Protein AF-A0A368PIU5-F1 (afdb_monomer_lite)

Radius of gyration: 14.62 Å; chains: 1; bounding box: 36×33×40 Å

Structure (mmCIF, N/CA/C/O backbone):
data_AF-A0A368PIU5-F1
#
_entry.id   AF-A0A368PIU5-F1
#
loop_
_atom_site.group_PDB
_atom_site.id
_atom_site.type_symbol
_atom_site.label_atom_id
_atom_site.label_alt_id
_atom_site.label_comp_id
_atom_site.label_asym_id
_atom_site.label_entity_id
_atom_site.label_seq_id
_atom_site.pdbx_PDB_ins_code
_atom_site.Cartn_x
_atom_site.Cartn_y
_atom_site.Cartn_z
_atom_site.occupancy
_atom_site.B_iso_or_equiv
_atom_site.auth_seq_id
_atom_site.auth_comp_id
_atom_site.auth_asym_id
_atom_site.auth_atom_id
_atom_site.pdbx_PDB_model_num
ATOM 1 N N . MET A 1 1 ? -10.895 22.731 -1.634 1.00 29.31 1 MET A N 1
ATOM 2 C CA . MET A 1 1 ? -10.687 21.270 -1.566 1.00 29.31 1 MET A CA 1
ATOM 3 C C . MET A 1 1 ? -10.523 20.777 -2.990 1.00 29.31 1 MET A C 1
ATOM 5 O O . MET A 1 1 ? -11.248 21.302 -3.830 1.00 29.31 1 MET A O 1
ATOM 9 N N . PRO A 1 2 ? -9.575 19.876 -3.291 1.00 29.47 2 PRO A N 1
ATOM 10 C CA . PRO A 1 2 ? -9.515 19.250 -4.606 1.00 29.47 2 PRO A CA 1
ATOM 11 C C . PRO A 1 2 ? -10.803 18.462 -4.844 1.00 29.47 2 PRO A C 1
ATOM 13 O O . PRO A 1 2 ? -11.304 17.802 -3.933 1.00 29.47 2 PRO A O 1
ATOM 16 N N . ASP A 1 3 ? -11.348 18.589 -6.045 1.00 28.78 3 ASP A N 1
ATOM 17 C CA . ASP A 1 3 ? -12.530 17.861 -6.484 1.00 28.78 3 ASP A CA 1
ATOM 18 C C . ASP A 1 3 ? -12.104 16.479 -7.002 1.00 28.78 3 ASP A C 1
ATOM 20 O O . ASP A 1 3 ? -11.434 16.366 -8.028 1.00 28.78 3 ASP A O 1
ATOM 24 N N . PHE A 1 4 ? -12.454 15.432 -6.254 1.00 35.00 4 PHE A N 1
ATOM 25 C CA . PHE A 1 4 ? -12.135 14.038 -6.577 1.00 35.00 4 PHE A CA 1
ATOM 26 C C . PHE A 1 4 ? -13.261 13.333 -7.353 1.00 35.00 4 PHE A C 1
ATOM 28 O O . PHE A 1 4 ? -13.164 12.135 -7.610 1.00 35.00 4 PHE A O 1
ATOM 35 N N . SER A 1 5 ? -14.312 14.056 -7.766 1.00 31.98 5 SER A N 1
ATOM 36 C CA . SER A 1 5 ? -15.465 13.510 -8.507 1.00 31.98 5 SER A CA 1
ATOM 37 C C . SER A 1 5 ? -15.110 12.863 -9.851 1.00 31.98 5 SER A C 1
ATOM 39 O O . SER A 1 5 ? -15.884 12.062 -10.377 1.00 31.98 5 SER A O 1
ATOM 41 N N . TYR A 1 6 ? -13.928 13.162 -10.396 1.00 33.03 6 TYR A N 1
ATOM 42 C CA . TYR A 1 6 ? -13.426 12.537 -11.618 1.00 33.03 6 TYR A CA 1
ATOM 43 C C . TYR A 1 6 ? -12.818 11.144 -11.386 1.00 33.03 6 TYR A C 1
ATOM 45 O O . TYR A 1 6 ? -12.751 10.345 -12.321 1.00 33.03 6 TYR A O 1
ATOM 53 N N . PHE A 1 7 ? -12.419 10.813 -10.153 1.00 38.66 7 PHE A N 1
ATOM 54 C CA . PHE A 1 7 ? -11.769 9.542 -9.818 1.00 38.66 7 PHE A CA 1
ATOM 55 C C . PHE A 1 7 ? -12.790 8.473 -9.453 1.00 38.66 7 PHE A C 1
ATOM 57 O O . PHE A 1 7 ? -12.783 7.866 -8.385 1.00 38.66 7 PHE A O 1
ATOM 64 N N . ARG A 1 8 ? -13.684 8.211 -10.400 1.00 37.78 8 ARG A N 1
ATOM 65 C CA . ARG A 1 8 ? -14.487 6.999 -10.390 1.00 37.78 8 ARG A CA 1
ATOM 66 C C . ARG A 1 8 ? -13.565 5.881 -10.864 1.00 37.78 8 ARG A C 1
ATOM 68 O O . ARG A 1 8 ? -13.251 5.818 -12.053 1.00 37.78 8 ARG A O 1
ATOM 75 N N . ILE A 1 9 ? -13.081 5.030 -9.954 1.00 42.78 9 ILE A N 1
ATOM 76 C CA . ILE A 1 9 ? -12.342 3.814 -10.323 1.00 42.78 9 ILE A CA 1
ATOM 77 C C . ILE A 1 9 ? -13.342 2.886 -11.027 1.00 42.78 9 ILE A C 1
ATOM 79 O O . ILE A 1 9 ? -13.877 1.955 -10.436 1.00 42.78 9 ILE A O 1
ATOM 83 N N . LYS A 1 10 ? -13.634 3.155 -12.305 1.00 34.97 10 LYS A N 1
ATOM 84 C CA . LYS A 1 10 ? -14.581 2.380 -13.120 1.00 34.97 10 LYS A CA 1
ATOM 85 C C . LYS A 1 10 ? -14.205 0.896 -13.193 1.00 34.97 10 LYS A C 1
ATOM 87 O O . LYS A 1 10 ? -15.067 0.069 -13.442 1.00 34.97 10 LYS A O 1
ATOM 92 N N . ALA A 1 11 ? -12.939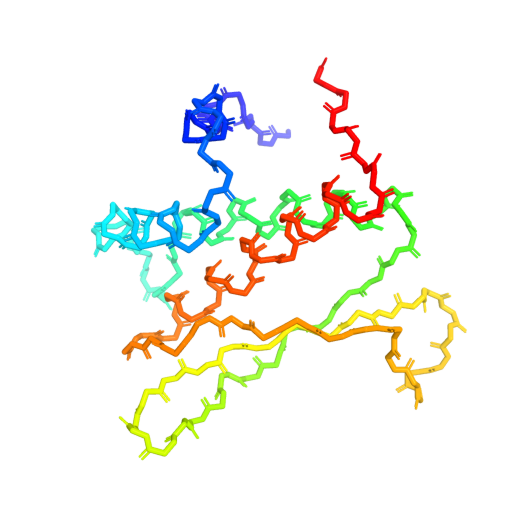 0.556 -12.938 1.00 38.69 11 ALA A N 1
ATOM 93 C CA . ALA A 1 11 ? -12.469 -0.826 -12.864 1.00 38.69 11 ALA A CA 1
ATOM 94 C C . ALA A 1 11 ? -12.963 -1.585 -11.613 1.00 38.69 11 ALA A C 1
ATOM 96 O O . ALA A 1 11 ? -13.085 -2.802 -11.660 1.00 38.69 11 ALA A O 1
ATOM 97 N N . LEU A 1 12 ? -13.288 -0.891 -10.514 1.00 39.03 12 LEU A N 1
ATOM 98 C CA . LEU A 1 12 ? -13.892 -1.510 -9.324 1.00 39.03 12 LEU A CA 1
ATOM 99 C C . LEU A 1 12 ? -15.425 -1.598 -9.424 1.00 39.03 12 LEU A C 1
ATOM 101 O O . LEU A 1 12 ? -16.033 -2.391 -8.712 1.00 39.03 12 LEU A O 1
ATOM 105 N N . GLU A 1 13 ? -16.056 -0.829 -10.322 1.00 40.72 13 GLU A N 1
ATOM 106 C CA . GLU A 1 13 ? -17.505 -0.911 -10.577 1.00 40.72 13 GLU A CA 1
ATOM 107 C C . GLU A 1 13 ? -17.899 -2.185 -11.348 1.00 40.72 13 GLU A C 1
ATOM 109 O O . GLU A 1 13 ? -19.031 -2.648 -11.227 1.00 40.72 13 GLU A O 1
ATOM 114 N N . GLU A 1 14 ? -16.973 -2.793 -12.097 1.00 43.31 14 GLU A N 1
ATOM 115 C CA . GLU A 1 14 ? -17.214 -4.005 -12.895 1.00 43.31 14 GLU A CA 1
ATOM 116 C C . GLU A 1 14 ? -16.875 -5.309 -12.158 1.00 43.31 14 GLU A C 1
ATOM 118 O O . GLU A 1 14 ? -16.492 -6.281 -12.793 1.00 43.31 14 GLU A O 1
ATOM 123 N N . GLY A 1 15 ? -16.995 -5.382 -10.829 1.00 43.59 15 GLY A N 1
ATOM 124 C CA . GLY A 1 15 ? -16.910 -6.667 -10.114 1.00 43.59 15 GLY A CA 1
ATOM 125 C C . GLY A 1 15 ? -15.664 -7.513 -10.431 1.00 43.59 15 GLY A C 1
ATOM 126 O O . GLY A 1 15 ? -15.701 -8.737 -10.277 1.00 43.59 15 GLY A O 1
ATOM 127 N N . GLU A 1 16 ? -14.565 -6.899 -10.894 1.00 43.66 16 GLU A N 1
ATOM 128 C CA . GLU A 1 16 ? -13.305 -7.595 -11.126 1.00 43.66 16 GLU A CA 1
ATOM 129 C C . GLU A 1 16 ? -12.691 -7.894 -9.758 1.00 43.66 16 GLU A C 1
ATOM 131 O O . GLU A 1 16 ? -11.858 -7.165 -9.231 1.00 43.66 16 GLU A O 1
ATOM 136 N N . SER A 1 17 ? -13.102 -9.028 -9.193 1.00 47.75 17 SER A N 1
ATOM 137 C CA . SER A 1 17 ? -12.565 -9.637 -7.969 1.00 47.75 17 SER A CA 1
ATOM 138 C C . SER A 1 17 ? -11.067 -9.975 -8.062 1.00 47.75 17 SER A C 1
ATOM 140 O O . SER A 1 17 ? -10.495 -10.503 -7.111 1.00 47.75 17 SER A O 1
ATOM 142 N N . ASN A 1 18 ? -10.414 -9.729 -9.203 1.00 54.72 18 ASN A N 1
ATOM 143 C CA . ASN A 1 18 ? -9.009 -10.045 -9.405 1.00 54.72 18 ASN A CA 1
ATOM 144 C C . ASN A 1 18 ? -8.162 -8.772 -9.340 1.00 54.72 18 ASN A C 1
ATOM 146 O O . ASN A 1 18 ? -7.805 -8.184 -10.361 1.00 54.72 18 ASN A O 1
ATOM 150 N N . VAL A 1 19 ? -7.814 -8.393 -8.110 1.00 50.31 19 VAL A N 1
ATOM 151 C CA . VAL A 1 19 ? -6.923 -7.277 -7.758 1.00 50.31 19 VAL A CA 1
ATOM 152 C C . VAL A 1 19 ? -5.652 -7.253 -8.622 1.00 50.31 19 VAL A C 1
ATOM 154 O O . VAL A 1 19 ? -5.198 -6.184 -9.022 1.00 50.31 19 VAL A O 1
ATOM 157 N N . THR A 1 20 ? -5.104 -8.419 -8.982 1.00 47.72 20 THR A N 1
ATOM 158 C CA . THR A 1 20 ? -3.918 -8.533 -9.846 1.00 47.72 20 THR A CA 1
ATOM 159 C C . THR A 1 20 ? -4.187 -8.063 -11.275 1.00 47.72 20 THR A C 1
ATOM 161 O O . THR A 1 20 ? -3.371 -7.341 -11.838 1.00 47.72 20 THR A O 1
ATOM 164 N N . ARG A 1 21 ? -5.347 -8.396 -11.850 1.00 56.31 21 ARG A N 1
ATOM 165 C CA . ARG A 1 21 ? -5.721 -7.973 -13.209 1.00 56.31 21 ARG A CA 1
ATOM 166 C C . ARG A 1 21 ? -6.030 -6.477 -13.272 1.00 56.31 21 ARG A C 1
ATOM 168 O O . ARG A 1 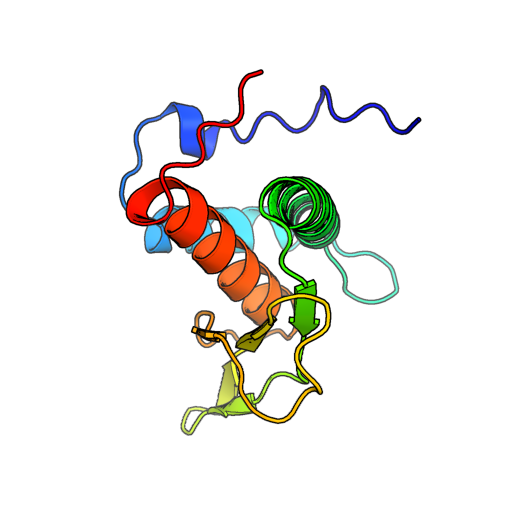21 ? -5.618 -5.798 -14.212 1.00 56.31 21 ARG A O 1
ATOM 175 N N . THR A 1 22 ? -6.702 -5.958 -12.247 1.00 57.78 22 THR A N 1
ATOM 176 C CA . THR A 1 22 ? -6.961 -4.522 -12.093 1.00 57.78 22 THR A CA 1
ATOM 177 C C . THR A 1 22 ? -5.650 -3.745 -11.969 1.00 57.78 22 THR A C 1
ATOM 179 O O . THR A 1 22 ? -5.481 -2.720 -12.626 1.00 57.78 22 THR A O 1
ATOM 182 N N . ASN A 1 23 ? -4.691 -4.272 -11.205 1.00 54.12 23 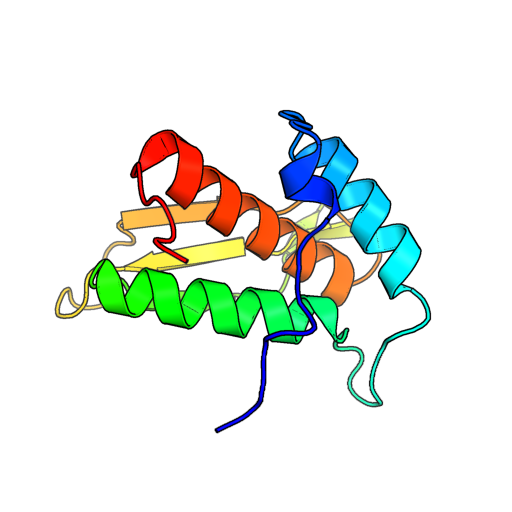ASN A N 1
ATOM 183 C CA . ASN A 1 23 ? -3.351 -3.708 -11.066 1.00 54.12 23 ASN A CA 1
ATOM 184 C C . ASN A 1 23 ? -2.577 -3.687 -12.394 1.00 54.12 23 ASN A C 1
ATOM 186 O O . ASN A 1 23 ? -2.093 -2.637 -12.800 1.00 54.12 23 ASN A O 1
ATOM 190 N N . GLU A 1 24 ? -2.517 -4.806 -13.122 1.00 59.56 24 GLU A N 1
ATOM 191 C CA . GLU A 1 24 ? -1.846 -4.868 -14.431 1.00 59.56 24 GLU A CA 1
ATOM 192 C C . GLU A 1 24 ? -2.432 -3.864 -15.435 1.00 59.56 24 GLU A C 1
ATOM 194 O O . GLU A 1 24 ? -1.693 -3.212 -16.176 1.00 59.56 24 GLU A O 1
ATOM 199 N N . ARG A 1 25 ? -3.760 -3.703 -15.441 1.00 63.88 25 ARG A N 1
ATOM 200 C CA . ARG A 1 25 ? -4.458 -2.763 -16.326 1.00 63.88 25 ARG A CA 1
ATOM 201 C C . ARG A 1 25 ? -4.198 -1.306 -15.946 1.00 63.88 25 ARG A C 1
ATOM 203 O O . ARG A 1 25 ? -3.989 -0.485 -16.836 1.00 63.88 25 ARG A O 1
ATOM 210 N N . LEU A 1 26 ? -4.205 -0.981 -14.653 1.00 58.75 26 LEU A N 1
ATOM 211 C CA . LEU A 1 26 ? -3.882 0.362 -14.165 1.00 58.75 26 LEU A CA 1
ATOM 212 C C . LEU A 1 26 ? -2.426 0.723 -14.475 1.00 58.75 26 LEU A C 1
ATOM 214 O O . LEU A 1 26 ? -2.193 1.779 -15.057 1.00 58.75 26 LEU A O 1
ATOM 218 N N . CYS A 1 27 ? -1.481 -0.191 -14.230 1.00 58.94 27 CYS A N 1
ATOM 219 C CA . CYS A 1 27 ? -0.079 -0.010 -14.612 1.00 58.94 27 CYS A CA 1
ATOM 220 C C . CYS A 1 27 ? 0.067 0.333 -16.103 1.00 58.94 27 CYS A C 1
ATOM 222 O O . CYS A 1 27 ? 0.795 1.256 -16.449 1.00 58.94 27 CYS A O 1
ATOM 224 N N . GLN A 1 28 ? -0.645 -0.361 -16.998 1.00 63.59 28 GLN A N 1
ATOM 225 C CA . GLN A 1 28 ? -0.597 -0.068 -18.439 1.00 63.59 28 GLN A CA 1
ATOM 226 C C . GLN A 1 28 ? -1.180 1.305 -18.794 1.00 63.59 28 GLN A C 1
ATOM 228 O O . GLN A 1 28 ? -0.637 1.994 -19.655 1.00 63.59 28 GLN A O 1
ATOM 233 N N . LEU A 1 29 ? -2.279 1.708 -18.151 1.00 61.06 29 LEU A N 1
ATOM 234 C CA . LEU A 1 29 ? -2.941 2.985 -18.428 1.00 61.06 29 LEU A CA 1
ATOM 235 C C . LEU A 1 29 ? -2.125 4.184 -17.924 1.00 61.06 29 LEU A C 1
ATOM 237 O O . LEU A 1 29 ? -2.090 5.214 -18.591 1.00 61.06 29 LEU A O 1
ATOM 241 N N . ASN A 1 30 ? -1.420 4.034 -16.801 1.00 58.28 30 ASN A N 1
ATOM 242 C CA . ASN A 1 30 ? -0.694 5.129 -16.153 1.00 58.28 30 ASN A CA 1
ATOM 243 C C . ASN A 1 30 ? 0.715 5.372 -16.718 1.00 58.28 30 ASN A C 1
ATOM 245 O O . ASN A 1 30 ? 1.364 6.353 -16.354 1.00 58.28 30 ASN A O 1
ATOM 249 N N . GLN A 1 31 ? 1.206 4.525 -17.634 1.00 59.50 31 GLN A N 1
ATOM 250 C CA . GLN A 1 31 ? 2.560 4.635 -18.203 1.00 59.50 31 GLN A CA 1
ATOM 251 C C . GLN A 1 31 ? 2.849 5.965 -18.918 1.00 59.50 31 GLN A C 1
ATOM 253 O O . GLN A 1 31 ? 4.021 6.299 -19.116 1.00 59.50 31 GLN A O 1
ATOM 258 N N . HIS A 1 32 ? 1.813 6.715 -19.301 1.00 61.34 32 HIS A N 1
ATOM 259 C CA . HIS A 1 32 ? 1.923 8.014 -19.970 1.00 61.34 32 HIS A CA 1
ATOM 260 C C . HIS A 1 32 ? 1.609 9.217 -19.065 1.00 61.34 32 HIS A C 1
ATOM 262 O O . HIS A 1 32 ? 1.834 10.350 -19.481 1.00 61.34 32 HIS A O 1
ATOM 268 N N . ASP A 1 33 ? 1.178 8.968 -17.827 1.00 65.81 33 ASP A N 1
ATOM 269 C CA . ASP A 1 33 ? 0.616 9.953 -16.895 1.00 65.81 33 ASP A CA 1
ATOM 270 C C . ASP A 1 33 ? 1.545 10.206 -15.689 1.00 65.81 33 ASP A C 1
ATOM 272 O O . ASP A 1 33 ? 1.095 10.455 -14.568 1.00 65.81 33 ASP A O 1
ATOM 276 N N . MET A 1 34 ? 2.860 10.110 -15.919 1.00 67.75 34 MET A N 1
ATOM 277 C CA . MET A 1 34 ? 3.894 10.395 -14.920 1.00 67.75 34 MET A CA 1
ATOM 278 C C . MET A 1 34 ? 4.251 11.882 -14.897 1.00 67.75 34 MET A C 1
ATOM 280 O O . MET A 1 34 ? 4.458 12.505 -15.941 1.00 67.75 34 MET A O 1
ATOM 284 N N . ASP A 1 35 ? 4.387 12.435 -13.698 1.00 69.50 35 ASP A N 1
ATOM 285 C CA . ASP A 1 35 ? 4.927 13.769 -13.491 1.00 69.50 35 ASP A CA 1
ATOM 286 C C . ASP A 1 35 ? 6.463 13.805 -13.645 1.00 69.50 35 ASP A C 1
ATOM 288 O O . ASP A 1 35 ? 7.131 12.803 -13.916 1.00 69.50 35 ASP A O 1
ATOM 292 N N . VAL A 1 36 ? 7.050 14.993 -13.468 1.00 67.25 36 VAL A N 1
ATOM 293 C CA . VAL A 1 36 ? 8.504 15.216 -13.594 1.00 67.25 36 VAL A CA 1
ATOM 294 C C . VAL A 1 36 ? 9.313 14.429 -12.547 1.00 67.25 36 VAL A C 1
ATOM 296 O O . VAL A 1 36 ? 10.509 14.208 -12.733 1.00 67.25 36 VAL A O 1
ATOM 299 N N . PHE A 1 37 ? 8.673 13.987 -11.465 1.00 67.19 37 PHE A N 1
ATOM 300 C CA . PHE A 1 37 ? 9.276 13.210 -10.384 1.00 67.19 37 PHE A CA 1
ATOM 301 C C . PHE A 1 37 ? 9.040 11.700 -10.535 1.00 67.19 37 PHE A C 1
ATOM 303 O O . PHE A 1 37 ? 9.548 10.923 -9.726 1.00 67.19 37 PHE A O 1
ATOM 310 N N . GLY A 1 38 ? 8.339 11.277 -11.592 1.00 69.56 38 GLY A N 1
ATOM 311 C CA . GLY A 1 38 ? 8.036 9.880 -11.876 1.00 69.56 38 GLY A CA 1
ATOM 312 C C . GLY A 1 38 ? 6.851 9.321 -11.087 1.00 69.56 38 GLY A C 1
ATOM 313 O O . GLY A 1 38 ? 6.664 8.107 -11.119 1.00 69.56 38 GLY A O 1
ATOM 314 N N . GLN A 1 39 ? 6.069 10.169 -10.407 1.00 71.44 39 GLN A N 1
ATOM 315 C CA . GLN A 1 39 ? 4.814 9.773 -9.761 1.00 71.44 39 GLN A CA 1
ATOM 316 C C . GLN A 1 39 ? 3.684 9.800 -10.780 1.00 71.44 39 GLN A C 1
ATOM 318 O O . GLN A 1 39 ? 3.600 10.723 -11.592 1.00 71.44 39 GLN A O 1
ATOM 323 N N . THR A 1 40 ? 2.787 8.820 -10.737 1.00 75.62 40 THR A N 1
ATOM 324 C CA . THR A 1 40 ? 1.599 8.847 -11.600 1.00 75.62 40 THR A CA 1
ATOM 325 C C . THR A 1 40 ? 0.431 9.553 -10.917 1.00 75.62 40 THR A C 1
ATOM 327 O O . THR A 1 40 ? 0.303 9.571 -9.689 1.00 75.62 40 THR A O 1
ATOM 330 N N . PHE A 1 41 ? -0.494 10.106 -11.707 1.00 74.56 41 PHE A N 1
ATOM 331 C CA . PHE A 1 41 ? -1.750 10.638 -11.161 1.00 74.56 41 PHE A CA 1
ATOM 332 C C . PHE A 1 41 ? -2.572 9.588 -10.402 1.00 74.56 41 PHE A C 1
ATOM 334 O O . PHE A 1 41 ? -3.286 9.925 -9.451 1.00 74.56 41 PHE A O 1
ATOM 341 N N . ALA A 1 42 ? -2.455 8.316 -10.778 1.00 73.44 42 ALA A N 1
ATOM 342 C CA . ALA A 1 42 ? -3.105 7.227 -10.067 1.00 73.44 42 ALA A CA 1
ATOM 343 C C . ALA A 1 42 ? -2.453 6.950 -8.711 1.00 73.44 42 ALA A C 1
ATOM 345 O O . ALA A 1 42 ? -3.176 6.825 -7.727 1.00 73.44 42 ALA A O 1
ATOM 346 N N . GLU A 1 43 ? -1.119 6.926 -8.634 1.00 76.38 43 GLU A N 1
ATOM 347 C CA . GLU A 1 43 ? -0.372 6.797 -7.378 1.00 76.38 43 GLU A CA 1
ATOM 348 C C . GLU A 1 43 ? -0.817 7.870 -6.374 1.00 76.38 43 GLU A C 1
ATOM 350 O O . GLU A 1 43 ? -1.255 7.549 -5.266 1.00 76.38 43 GLU A O 1
ATOM 355 N N . MET A 1 44 ? -0.823 9.140 -6.797 1.00 80.19 44 MET A N 1
ATOM 356 C CA . MET A 1 44 ? -1.290 10.261 -5.972 1.00 80.19 44 MET A CA 1
ATOM 357 C C . MET A 1 44 ? -2.736 10.073 -5.493 1.00 80.19 44 MET A C 1
ATOM 359 O O . MET A 1 44 ? -3.066 10.356 -4.338 1.00 80.19 44 MET A O 1
ATOM 363 N N . SER A 1 45 ? -3.606 9.571 -6.369 1.00 76.00 45 SER A N 1
ATOM 364 C CA . SER A 1 45 ? -5.013 9.330 -6.046 1.00 76.00 45 SER A CA 1
ATOM 365 C C . SER A 1 45 ? -5.178 8.191 -5.043 1.00 76.00 45 SER A C 1
ATOM 367 O O . SER A 1 45 ? -5.927 8.328 -4.076 1.00 76.00 45 SER A O 1
ATOM 369 N N . PHE A 1 46 ? -4.448 7.087 -5.212 1.00 82.69 46 PHE A N 1
ATOM 370 C CA . PHE A 1 46 ? -4.481 5.974 -4.269 1.00 82.69 46 PHE A CA 1
ATOM 371 C C . PHE A 1 46 ? -3.917 6.368 -2.908 1.00 82.69 46 PHE A C 1
ATOM 373 O O . PHE A 1 46 ? -4.512 6.004 -1.895 1.00 82.69 46 PHE A O 1
ATOM 380 N N . HIS A 1 47 ? -2.853 7.173 -2.860 1.00 85.81 47 HIS A N 1
ATOM 381 C CA . HIS A 1 47 ? -2.368 7.752 -1.608 1.00 85.81 47 HIS A CA 1
ATOM 382 C C . HIS A 1 47 ? -3.442 8.593 -0.912 1.00 85.81 47 HIS A C 1
ATOM 384 O O . HIS A 1 47 ? -3.635 8.447 0.296 1.00 85.81 47 HIS A O 1
ATOM 390 N N . ALA A 1 48 ? -4.164 9.444 -1.649 1.00 81.94 48 ALA A N 1
ATOM 391 C CA . ALA A 1 48 ? -5.221 10.282 -1.084 1.00 81.94 48 ALA A CA 1
ATOM 392 C C . ALA A 1 48 ? -6.389 9.450 -0.526 1.00 81.94 48 ALA A C 1
ATOM 394 O O . ALA A 1 48 ? -6.834 9.687 0.600 1.00 81.94 48 ALA A O 1
ATOM 395 N N . ILE A 1 49 ? -6.850 8.445 -1.279 1.00 81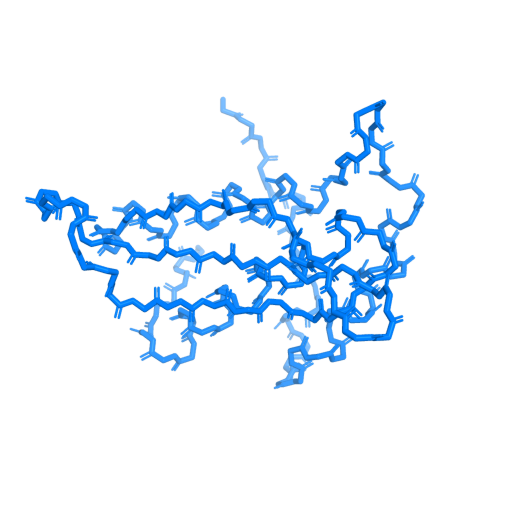.19 49 ILE A N 1
ATOM 396 C CA . ILE A 1 49 ? -7.917 7.531 -0.845 1.00 81.19 49 ILE A CA 1
ATOM 397 C C . ILE A 1 49 ? -7.459 6.739 0.382 1.00 81.19 49 ILE A C 1
ATOM 399 O O . ILE A 1 49 ? -8.166 6.696 1.389 1.00 81.19 49 ILE A O 1
ATOM 403 N N . LEU A 1 50 ? -6.258 6.156 0.337 1.00 86.69 50 LEU A N 1
ATOM 404 C CA . LEU A 1 50 ? -5.709 5.379 1.443 1.00 86.69 50 LEU A CA 1
ATOM 405 C C . LEU A 1 50 ? -5.554 6.242 2.700 1.00 86.69 50 LEU A C 1
ATOM 407 O O . LEU A 1 50 ? -5.962 5.822 3.778 1.00 86.69 50 LEU A O 1
ATOM 411 N N . ALA A 1 51 ? -5.038 7.467 2.579 1.00 85.56 51 ALA A N 1
ATOM 412 C CA . ALA A 1 51 ? -4.917 8.392 3.703 1.00 85.56 51 ALA A CA 1
ATOM 413 C C . ALA A 1 51 ? -6.279 8.710 4.339 1.00 85.56 51 ALA A C 1
ATOM 415 O O . ALA A 1 51 ? -6.396 8.725 5.565 1.00 85.56 51 ALA A O 1
ATOM 416 N N . HIS A 1 52 ? -7.316 8.918 3.523 1.00 81.75 52 HIS A N 1
ATOM 417 C CA . HIS A 1 52 ? -8.672 9.140 4.018 1.00 81.75 52 HIS A CA 1
ATOM 418 C C . HIS A 1 52 ? -9.204 7.923 4.788 1.00 81.75 52 HIS A C 1
ATOM 420 O O . HIS A 1 52 ? -9.644 8.058 5.930 1.00 81.75 52 HIS A O 1
ATOM 426 N N . VAL A 1 53 ? -9.104 6.730 4.198 1.00 82.31 53 VAL A N 1
ATOM 427 C CA . VAL A 1 53 ? -9.576 5.476 4.802 1.00 82.31 53 VAL A CA 1
ATOM 428 C C . VAL A 1 53 ? -8.843 5.177 6.111 1.00 82.31 53 VAL A C 1
ATOM 430 O O . VAL A 1 53 ? -9.470 4.871 7.124 1.00 82.31 53 VAL A O 1
ATOM 433 N N . LEU A 1 54 ? -7.517 5.317 6.132 1.00 85.69 54 LEU A N 1
ATOM 434 C CA . LEU A 1 54 ? -6.720 5.071 7.333 1.00 85.69 54 LEU A CA 1
ATOM 435 C C . LEU A 1 54 ? -7.015 6.077 8.446 1.00 85.69 54 LEU A C 1
ATOM 437 O O . LEU A 1 54 ? -7.010 5.694 9.614 1.00 85.69 54 LEU A O 1
ATOM 441 N N . ASN A 1 55 ? -7.335 7.329 8.108 1.00 84.38 55 ASN A N 1
ATOM 442 C CA . ASN A 1 55 ? -7.775 8.310 9.094 1.00 84.38 55 ASN A CA 1
ATOM 443 C C . ASN A 1 55 ? -9.087 7.882 9.774 1.00 84.38 55 ASN A C 1
ATOM 445 O O . ASN A 1 55 ? -9.208 8.000 10.991 1.00 84.38 55 ASN A O 1
ATOM 449 N N . VAL A 1 56 ? -10.043 7.329 9.018 1.00 82.56 56 VAL A N 1
ATOM 450 C CA . VAL A 1 56 ? -11.302 6.806 9.582 1.00 82.56 56 VAL A CA 1
ATOM 451 C C . VAL A 1 56 ? -11.060 5.555 10.427 1.00 82.56 56 VAL A C 1
ATOM 453 O O . VAL A 1 56 ? -11.593 5.432 11.528 1.00 82.56 56 VAL A O 1
ATOM 456 N N . LEU A 1 57 ? -10.217 4.641 9.945 1.00 83.56 57 LEU A N 1
ATOM 457 C CA . LEU A 1 57 ? -9.881 3.403 10.651 1.00 83.56 57 LEU A CA 1
ATOM 458 C C . LEU A 1 57 ? -8.904 3.605 11.818 1.00 83.56 57 LEU A C 1
ATOM 460 O O . LEU A 1 57 ? -8.606 2.649 12.537 1.00 83.56 57 LEU A O 1
ATOM 464 N N . ASN A 1 58 ? -8.415 4.832 12.017 1.00 87.06 58 ASN A N 1
ATOM 465 C CA . ASN A 1 58 ? -7.406 5.178 13.006 1.00 87.06 58 ASN A CA 1
ATOM 466 C C . ASN A 1 58 ? -6.155 4.289 12.870 1.00 87.06 58 ASN A C 1
ATOM 468 O O . ASN A 1 58 ? -5.714 3.654 13.828 1.00 87.06 58 ASN A O 1
ATOM 472 N N . TYR A 1 59 ? -5.605 4.238 11.658 1.00 87.38 59 TYR A N 1
ATOM 473 C CA . TYR A 1 59 ? -4.312 3.646 11.324 1.00 87.38 59 TYR A CA 1
ATOM 474 C C . TYR A 1 59 ? -3.394 4.715 10.722 1.00 87.38 59 TYR A C 1
ATOM 476 O O . TYR A 1 59 ? -3.840 5.726 10.185 1.00 87.38 59 TYR A O 1
ATOM 484 N N . SER A 1 60 ? -2.091 4.474 10.778 1.00 88.56 60 SER A N 1
ATOM 485 C CA . SER A 1 60 ? -1.105 5.175 9.959 1.00 88.56 60 SER A CA 1
ATOM 486 C C . SER A 1 60 ? -0.282 4.161 9.180 1.00 88.56 60 SER A C 1
ATOM 488 O O . SER A 1 60 ? -0.271 2.975 9.511 1.00 88.56 60 SER A O 1
ATOM 490 N N . TYR A 1 61 ? 0.404 4.613 8.136 1.00 89.69 61 TYR A N 1
ATOM 491 C CA . TYR A 1 61 ? 1.338 3.771 7.405 1.00 89.69 61 TYR A CA 1
ATOM 492 C C . TYR A 1 61 ? 2.615 4.532 7.078 1.00 89.69 61 TYR A C 1
ATOM 494 O O . TYR A 1 61 ? 2.653 5.763 7.115 1.00 89.69 61 TYR A O 1
ATOM 502 N N . THR A 1 62 ? 3.659 3.774 6.776 1.00 88.38 62 THR A N 1
ATOM 503 C CA . THR A 1 62 ? 4.873 4.272 6.139 1.00 88.38 62 THR A CA 1
ATOM 504 C C . THR A 1 62 ? 5.096 3.497 4.855 1.00 88.38 62 THR A C 1
ATOM 506 O O . THR A 1 62 ? 4.965 2.270 4.845 1.00 88.38 62 THR A O 1
ATOM 509 N N . ASP A 1 63 ? 5.453 4.204 3.794 1.00 83.25 63 ASP A N 1
ATOM 510 C CA . ASP A 1 63 ? 6.016 3.625 2.588 1.00 83.25 63 ASP A CA 1
ATOM 511 C C . ASP A 1 63 ? 7.534 3.475 2.756 1.00 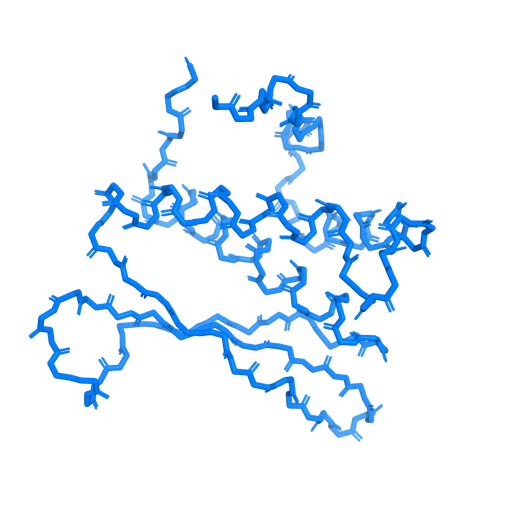83.25 63 ASP A C 1
ATOM 513 O O . ASP A 1 63 ? 8.260 4.389 3.148 1.00 83.25 63 ASP A O 1
ATOM 517 N N . GLY A 1 64 ? 8.028 2.258 2.542 1.00 77.75 64 GLY A N 1
ATOM 518 C CA . GLY A 1 64 ? 9.462 2.002 2.499 1.00 77.75 64 GLY A CA 1
ATOM 519 C C . GLY A 1 64 ? 10.017 2.204 1.092 1.00 77.75 64 GLY A C 1
ATOM 520 O O . GLY A 1 64 ? 9.289 2.146 0.101 1.00 77.75 64 GLY A O 1
ATOM 521 N N . ASN A 1 65 ? 11.341 2.352 0.982 1.00 81.06 65 ASN A N 1
ATOM 522 C CA . ASN A 1 65 ? 11.994 2.267 -0.325 1.00 81.06 65 ASN A CA 1
ATOM 523 C C . ASN A 1 65 ? 11.701 0.895 -0.963 1.00 81.06 65 ASN A C 1
ATOM 525 O O . ASN A 1 65 ? 11.801 -0.122 -0.262 1.00 81.06 65 ASN A O 1
ATOM 529 N N . PRO A 1 66 ? 11.392 0.835 -2.273 1.00 82.94 66 PRO A N 1
ATOM 530 C CA . PRO A 1 66 ? 11.190 -0.431 -2.958 1.00 82.94 66 PRO A CA 1
ATOM 531 C C . PRO A 1 66 ? 12.397 -1.355 -2.790 1.00 82.94 66 PRO A C 1
ATOM 533 O O . PRO A 1 66 ? 13.550 -0.958 -2.976 1.00 82.94 66 PRO A O 1
ATOM 536 N N . ILE A 1 67 ? 12.123 -2.606 -2.443 1.00 86.81 67 ILE A N 1
ATOM 537 C CA . ILE A 1 67 ? 13.132 -3.643 -2.262 1.00 86.81 67 ILE A CA 1
ATOM 538 C C . ILE A 1 67 ? 13.417 -4.268 -3.625 1.00 86.81 67 ILE A C 1
ATOM 540 O O . ILE A 1 67 ? 12.506 -4.531 -4.410 1.00 86.81 67 ILE A O 1
ATOM 544 N N . ARG A 1 68 ? 14.692 -4.533 -3.919 1.00 88.62 68 ARG A N 1
ATOM 545 C CA . ARG A 1 68 ? 15.070 -5.238 -5.145 1.00 88.62 68 ARG A CA 1
ATOM 546 C C . ARG A 1 68 ? 14.925 -6.747 -4.958 1.00 88.62 68 ARG A C 1
ATOM 548 O O . ARG A 1 68 ? 15.559 -7.340 -4.089 1.00 88.62 68 ARG A O 1
ATOM 555 N N . THR A 1 69 ? 14.096 -7.358 -5.792 1.00 87.56 69 THR A N 1
ATOM 556 C CA . THR A 1 69 ? 13.860 -8.806 -5.840 1.00 87.56 69 THR A CA 1
ATOM 557 C C . THR A 1 69 ? 15.018 -9.544 -6.524 1.00 87.56 69 THR A C 1
ATOM 559 O O . THR A 1 69 ? 15.894 -8.930 -7.141 1.00 87.56 69 THR A O 1
ATOM 562 N N . ARG A 1 70 ? 15.021 -10.884 -6.441 1.00 86.19 70 ARG A N 1
ATOM 563 C CA . ARG A 1 70 ? 16.037 -11.738 -7.091 1.00 86.19 70 ARG A CA 1
ATOM 564 C C . ARG A 1 70 ? 16.060 -11.588 -8.613 1.00 86.19 70 ARG A C 1
ATOM 566 O O . ARG A 1 70 ? 17.134 -11.653 -9.197 1.00 86.19 70 ARG A O 1
ATOM 573 N N . ASP A 1 71 ? 14.910 -11.304 -9.217 1.00 89.44 71 ASP A N 1
ATOM 574 C CA . ASP A 1 71 ? 14.765 -11.122 -10.666 1.00 89.44 71 ASP A CA 1
ATOM 575 C C . ASP A 1 71 ? 15.050 -9.676 -11.099 1.00 89.44 71 ASP A C 1
ATOM 577 O O . ASP A 1 71 ? 14.616 -9.226 -12.154 1.00 89.44 71 ASP A O 1
ATOM 581 N N . PHE A 1 72 ? 15.766 -8.920 -10.259 1.00 87.69 72 PHE A N 1
ATOM 582 C CA . PHE A 1 72 ? 16.148 -7.522 -10.461 1.00 87.69 72 PHE A CA 1
ATOM 583 C C . PHE A 1 72 ? 14.997 -6.512 -10.559 1.00 87.69 72 PHE A C 1
ATOM 585 O O . PHE A 1 72 ? 15.287 -5.327 -10.736 1.00 87.69 72 PHE A O 1
ATOM 592 N N . LYS A 1 73 ? 13.751 -6.945 -10.352 1.00 90.00 73 LYS A N 1
ATOM 593 C CA . LYS A 1 73 ? 12.560 -6.092 -10.239 1.00 90.00 73 LYS A CA 1
ATOM 594 C C . LYS A 1 73 ? 12.467 -5.402 -8.882 1.00 90.00 73 LYS A C 1
ATOM 596 O O . LYS A 1 73 ? 13.071 -5.859 -7.910 1.00 90.00 73 LYS A O 1
ATOM 601 N N . LEU A 1 74 ? 11.684 -4.338 -8.809 1.00 87.25 74 LEU A N 1
ATOM 602 C CA . LEU A 1 74 ? 11.403 -3.562 -7.607 1.00 87.25 74 LEU A CA 1
ATOM 603 C C . LEU A 1 74 ? 10.068 -3.986 -6.996 1.00 87.25 74 LEU A C 1
ATOM 605 O O . LEU A 1 74 ? 9.092 -4.176 -7.710 1.00 87.25 74 LEU A O 1
ATOM 609 N N . GLN A 1 75 ? 10.016 -4.112 -5.676 1.00 90.75 75 GLN A N 1
ATOM 610 C CA . GLN A 1 75 ? 8.805 -4.443 -4.935 1.00 90.75 75 GLN A CA 1
ATOM 611 C C . GLN A 1 75 ? 8.621 -3.444 -3.795 1.00 90.75 75 GLN A C 1
ATOM 613 O O . GLN A 1 75 ? 9.463 -3.355 -2.899 1.00 90.75 75 GLN A O 1
ATOM 618 N N . ALA A 1 76 ? 7.534 -2.677 -3.828 1.00 91.00 76 ALA A N 1
ATOM 619 C CA . ALA A 1 76 ? 7.201 -1.768 -2.741 1.00 91.00 76 ALA A CA 1
ATOM 620 C C . ALA A 1 76 ? 6.538 -2.528 -1.589 1.00 91.00 76 ALA A C 1
ATOM 622 O O . ALA A 1 76 ? 5.917 -3.577 -1.784 1.00 91.00 76 ALA A O 1
ATOM 623 N N . HIS A 1 77 ? 6.664 -1.978 -0.386 1.00 90.62 77 HIS A N 1
ATOM 624 C CA . HIS A 1 77 ? 5.973 -2.474 0.794 1.00 90.62 77 HIS A CA 1
ATOM 625 C C . HIS A 1 77 ? 5.429 -1.301 1.607 1.00 90.62 77 HIS A C 1
ATOM 627 O O . HIS A 1 77 ? 6.067 -0.251 1.716 1.00 90.62 77 HIS A O 1
ATOM 633 N N . LEU A 1 78 ? 4.239 -1.499 2.162 1.00 91.50 78 LEU A N 1
ATOM 634 C CA . LEU A 1 78 ? 3.558 -0.565 3.045 1.00 91.50 78 LEU A CA 1
ATOM 635 C C . LEU A 1 78 ? 3.442 -1.206 4.422 1.00 91.50 78 LEU A C 1
ATOM 637 O O . LEU A 1 78 ? 2.976 -2.341 4.551 1.00 91.50 78 LEU A O 1
ATOM 641 N N . THR A 1 79 ? 3.842 -0.470 5.452 1.00 90.56 79 THR A N 1
ATOM 642 C CA . THR A 1 79 ? 3.814 -0.948 6.835 1.00 90.56 79 THR A CA 1
ATOM 643 C C . THR A 1 79 ? 2.799 -0.147 7.631 1.00 90.56 79 THR A C 1
ATOM 645 O O . THR A 1 79 ? 2.894 1.078 7.682 1.00 90.56 79 THR A O 1
ATOM 648 N N . PHE A 1 80 ? 1.837 -0.826 8.259 1.00 89.38 80 PHE A N 1
ATOM 649 C CA . PHE A 1 80 ? 0.702 -0.200 8.938 1.00 89.38 80 PHE A CA 1
ATOM 650 C C . PHE A 1 80 ? 0.841 -0.269 10.460 1.00 89.38 80 PHE A C 1
ATOM 652 O O . PHE A 1 80 ? 1.254 -1.285 11.020 1.00 89.38 80 PHE A O 1
ATOM 659 N N . TYR A 1 81 ? 0.439 0.799 11.146 1.00 87.38 81 TYR A N 1
ATOM 660 C CA . TYR A 1 81 ? 0.573 0.971 12.592 1.00 87.38 81 TYR A CA 1
ATOM 661 C C . TYR A 1 81 ? -0.719 1.494 13.209 1.00 87.38 81 TYR A C 1
ATOM 663 O O . TYR A 1 81 ? -1.442 2.273 12.585 1.00 87.38 81 TYR A O 1
ATOM 671 N N . ARG A 1 82 ? -0.980 1.148 14.476 1.00 83.75 82 ARG A N 1
ATOM 672 C CA . ARG A 1 82 ? -1.955 1.907 15.265 1.00 83.75 82 ARG A CA 1
ATOM 673 C C . ARG A 1 82 ? -1.317 3.213 15.744 1.00 83.75 82 ARG A C 1
ATOM 675 O O . ARG A 1 82 ? -0.185 3.189 16.235 1.00 83.75 82 ARG A O 1
ATOM 682 N N . PRO A 1 83 ? -2.028 4.345 15.674 1.00 69.69 83 PRO A N 1
ATOM 683 C CA . PRO A 1 83 ? -1.563 5.576 16.276 1.00 69.69 83 PRO A CA 1
ATOM 684 C C . PRO A 1 83 ? -1.380 5.355 17.782 1.00 69.69 83 PRO A C 1
ATOM 686 O O . PRO A 1 83 ? -2.138 4.624 18.420 1.00 69.69 83 PRO A O 1
ATOM 689 N N . PHE A 1 84 ? -0.327 5.963 18.331 1.00 65.44 84 PHE A N 1
ATOM 690 C CA . PHE A 1 84 ? 0.097 5.877 19.739 1.00 65.44 84 PHE A CA 1
ATOM 691 C C . PHE A 1 84 ? 0.745 4.565 20.198 1.00 65.44 84 PHE A C 1
ATOM 693 O O . PHE A 1 84 ? 1.276 4.526 21.309 1.00 65.44 84 PHE A O 1
ATOM 700 N N . GLN A 1 85 ? 0.816 3.525 19.364 1.00 62.16 85 GLN A N 1
ATOM 701 C CA . GLN A 1 85 ? 1.834 2.500 19.578 1.00 62.16 85 GLN A CA 1
ATOM 702 C C . GLN A 1 85 ? 3.173 3.118 19.164 1.00 62.16 85 GLN A C 1
ATOM 704 O O . GLN A 1 85 ? 3.349 3.531 18.016 1.00 62.16 85 GLN A O 1
ATOM 709 N N . LEU A 1 86 ? 4.115 3.240 20.112 1.00 56.19 86 LEU A N 1
ATOM 710 C CA . LEU A 1 86 ? 5.531 3.432 19.776 1.00 56.19 86 LEU A CA 1
ATOM 711 C C . LEU A 1 86 ? 5.837 2.474 18.619 1.00 56.19 86 LEU A C 1
ATOM 713 O O . LEU A 1 86 ? 5.372 1.339 18.672 1.00 56.19 86 LEU A O 1
ATOM 717 N N . LYS A 1 87 ? 6.535 2.943 17.576 1.00 61.47 87 LYS A N 1
ATOM 718 C CA . LYS A 1 87 ? 6.791 2.258 16.287 1.00 61.47 87 LYS A CA 1
ATOM 719 C C . LYS A 1 87 ? 7.539 0.905 16.399 1.00 61.47 87 LYS A C 1
ATOM 721 O O . LYS A 1 87 ? 8.318 0.556 15.523 1.00 61.47 87 LYS A O 1
ATOM 726 N N . SER A 1 88 ? 7.397 0.168 17.494 1.00 65.12 88 SER A N 1
ATOM 727 C CA . SER A 1 88 ? 8.097 -1.066 17.806 1.00 65.12 88 SER A CA 1
ATOM 728 C C . SER A 1 88 ? 7.437 -2.305 17.208 1.00 65.12 88 SER A C 1
ATOM 730 O O . SER A 1 88 ? 8.116 -3.320 17.102 1.00 65.12 88 SER A O 1
ATOM 732 N N . SER A 1 89 ? 6.164 -2.257 16.791 1.00 79.31 89 SER A N 1
ATOM 733 C CA . SER A 1 89 ? 5.536 -3.391 16.105 1.00 79.31 89 SER A CA 1
ATOM 734 C C . SER A 1 89 ? 4.498 -2.938 15.071 1.00 79.31 89 SER A C 1
ATOM 736 O O . SER A 1 89 ? 3.555 -2.229 15.435 1.00 79.31 89 SER A O 1
ATOM 738 N N . PRO A 1 90 ? 4.667 -3.305 13.788 1.00 85.19 90 PRO A N 1
ATOM 739 C CA . PRO A 1 90 ? 3.638 -3.091 12.782 1.00 85.19 90 PRO A CA 1
ATOM 740 C C . PRO A 1 90 ? 2.435 -4.001 13.039 1.00 85.19 90 PRO A C 1
ATOM 742 O O . PRO A 1 90 ? 2.582 -5.126 13.512 1.00 85.19 90 PRO A O 1
ATOM 745 N N . VAL A 1 91 ? 1.238 -3.509 12.721 1.00 85.50 91 VAL A N 1
ATOM 746 C CA . VAL A 1 91 ? -0.008 -4.285 12.828 1.00 85.50 91 VAL A CA 1
ATOM 747 C C . VAL A 1 91 ? -0.078 -5.298 11.692 1.00 85.50 91 VAL A C 1
ATOM 749 O O . VAL A 1 91 ? -0.420 -6.455 11.913 1.00 85.50 91 VAL A O 1
ATOM 752 N N . PHE A 1 92 ? 0.249 -4.854 10.481 1.00 86.94 92 PHE A N 1
ATOM 753 C CA . PHE A 1 92 ? 0.397 -5.693 9.301 1.00 86.94 92 PHE A CA 1
ATOM 754 C C . PHE A 1 92 ? 1.249 -4.976 8.249 1.00 86.94 92 PHE A C 1
ATOM 756 O O . PHE A 1 92 ? 1.473 -3.763 8.313 1.00 86.94 92 PHE A O 1
ATOM 763 N N . GLU A 1 93 ? 1.716 -5.750 7.277 1.00 90.00 93 GLU A N 1
ATOM 764 C CA . GLU A 1 93 ? 2.509 -5.290 6.142 1.00 90.00 93 GLU A CA 1
ATOM 765 C C . GLU A 1 93 ? 1.863 -5.770 4.847 1.00 90.00 93 GLU A C 1
ATOM 767 O O . GLU A 1 93 ? 1.323 -6.876 4.789 1.00 90.00 93 GLU A O 1
ATOM 772 N N . ILE A 1 94 ? 1.930 -4.941 3.808 1.00 89.25 94 ILE A N 1
ATOM 773 C CA . ILE A 1 94 ? 1.427 -5.270 2.476 1.00 89.25 94 ILE A CA 1
ATOM 774 C C . ILE A 1 94 ? 2.552 -5.078 1.477 1.00 89.25 94 ILE A C 1
ATOM 776 O O . ILE A 1 94 ? 3.148 -4.007 1.392 1.00 89.25 94 ILE A O 1
ATOM 780 N N . TYR A 1 95 ? 2.821 -6.130 0.713 1.00 89.31 95 TYR A N 1
ATOM 781 C CA . TYR A 1 95 ? 3.823 -6.141 -0.342 1.00 89.31 95 TYR A CA 1
ATOM 782 C C . TYR A 1 95 ? 3.114 -6.036 -1.687 1.00 89.31 95 TYR A C 1
ATOM 784 O O . TYR A 1 95 ? 2.195 -6.808 -1.959 1.00 89.31 95 TYR A O 1
ATOM 792 N N . GLY A 1 96 ? 3.541 -5.089 -2.519 1.00 85.94 96 GLY A N 1
ATOM 793 C CA . GLY A 1 96 ? 3.064 -4.967 -3.893 1.00 85.94 96 GLY A CA 1
ATOM 794 C C . GLY A 1 96 ? 3.624 -6.060 -4.801 1.00 85.94 96 GLY A C 1
ATOM 795 O O . GLY A 1 96 ? 4.407 -6.921 -4.391 1.00 85.94 96 GLY A O 1
ATOM 796 N N . SER A 1 97 ? 3.250 -6.007 -6.072 1.00 86.94 97 SER A N 1
ATOM 797 C CA . SER A 1 97 ? 3.855 -6.823 -7.123 1.00 86.94 97 SER A CA 1
ATOM 798 C C . SER A 1 97 ? 5.288 -6.376 -7.414 1.00 86.94 97 SER A C 1
ATOM 800 O O . SER A 1 97 ? 5.660 -5.221 -7.205 1.00 86.94 97 SER A O 1
ATOM 802 N N . ALA A 1 98 ? 6.101 -7.303 -7.919 1.00 88.50 98 ALA A N 1
ATOM 803 C CA . ALA A 1 98 ? 7.431 -6.988 -8.418 1.00 88.50 98 ALA A CA 1
ATOM 804 C C . ALA A 1 98 ? 7.330 -6.368 -9.825 1.00 88.50 98 ALA A C 1
ATOM 806 O O . ALA A 1 98 ? 6.964 -7.059 -10.781 1.00 88.50 98 ALA A O 1
ATOM 807 N N . CYS A 1 99 ? 7.687 -5.091 -9.953 1.00 85.25 99 CYS A N 1
ATOM 808 C CA . CYS A 1 99 ? 7.580 -4.296 -11.178 1.00 85.25 99 CYS A CA 1
ATOM 809 C C . CYS A 1 99 ? 8.943 -3.748 -11.623 1.00 85.25 99 CYS A C 1
ATOM 811 O O . CYS A 1 99 ? 9.906 -3.726 -10.855 1.00 85.25 99 CYS A O 1
ATOM 813 N N . ASP A 1 100 ? 9.041 -3.306 -12.875 1.00 85.38 100 ASP A N 1
ATOM 814 C CA . ASP A 1 100 ? 10.299 -2.773 -13.413 1.00 85.38 100 ASP A CA 1
ATOM 815 C C . ASP A 1 100 ? 10.545 -1.327 -12.956 1.00 85.38 100 ASP A C 1
ATOM 817 O O . ASP A 1 100 ? 11.696 -0.892 -12.855 1.00 85.38 100 ASP A O 1
ATOM 821 N N . ARG A 1 101 ? 9.475 -0.585 -12.636 1.00 83.25 101 ARG A N 1
ATOM 822 C CA . ARG A 1 101 ? 9.541 0.813 -12.192 1.00 83.25 101 ARG A CA 1
ATOM 823 C C . ARG A 1 101 ? 9.148 0.976 -10.717 1.00 83.25 101 ARG A C 1
ATOM 825 O O . ARG A 1 101 ? 8.270 0.256 -10.242 1.00 83.25 101 ARG A O 1
ATOM 832 N N . PRO A 1 102 ? 9.750 1.943 -9.992 1.00 83.44 102 PRO A N 1
ATOM 833 C CA . PRO A 1 102 ? 9.378 2.240 -8.608 1.00 83.44 102 PRO A CA 1
ATOM 834 C C . PRO A 1 102 ? 7.898 2.613 -8.439 1.00 83.44 102 PRO A C 1
ATOM 836 O O . PRO A 1 102 ? 7.254 2.087 -7.535 1.00 83.44 102 PRO A O 1
ATOM 839 N N . CYS A 1 103 ? 7.366 3.467 -9.321 1.00 81.31 103 CYS A N 1
ATOM 840 C CA . CYS A 1 103 ? 5.968 3.910 -9.288 1.00 81.31 103 CYS A CA 1
ATOM 841 C C . CYS A 1 103 ? 4.994 2.738 -9.461 1.00 81.31 103 CYS A C 1
ATOM 843 O O . CYS A 1 103 ? 4.115 2.550 -8.633 1.00 81.31 103 CYS A O 1
ATOM 845 N N . GLU A 1 104 ? 5.221 1.861 -10.442 1.00 83.44 104 GLU A N 1
ATOM 846 C CA . GLU A 1 104 ? 4.397 0.662 -10.664 1.00 83.44 104 GLU A CA 1
ATOM 847 C C . GLU A 1 104 ? 4.400 -0.285 -9.451 1.00 83.44 104 GLU A C 1
ATOM 849 O O . GLU A 1 104 ? 3.382 -0.891 -9.109 1.00 83.44 104 GLU A O 1
ATOM 854 N N . ALA A 1 105 ? 5.550 -0.433 -8.786 1.00 85.94 105 ALA A N 1
ATOM 855 C CA . ALA A 1 105 ? 5.654 -1.259 -7.589 1.00 85.94 105 ALA A CA 1
ATOM 856 C C . ALA A 1 105 ? 4.852 -0.654 -6.421 1.00 85.94 105 ALA A C 1
ATOM 858 O O . ALA A 1 105 ? 4.181 -1.387 -5.690 1.00 85.94 105 ALA A O 1
ATOM 859 N N . LEU A 1 106 ? 4.910 0.673 -6.259 1.00 88.75 106 LEU A N 1
ATOM 860 C CA . LEU A 1 106 ? 4.187 1.410 -5.222 1.00 88.75 106 LEU A CA 1
ATOM 861 C C . LEU A 1 106 ? 2.677 1.437 -5.481 1.00 88.75 106 LEU A C 1
ATOM 863 O O . LEU A 1 106 ? 1.910 1.094 -4.584 1.00 88.75 106 LEU A O 1
ATOM 867 N N . GLU A 1 107 ? 2.251 1.737 -6.709 1.00 86.44 107 GLU A N 1
ATOM 868 C CA . GLU A 1 107 ? 0.853 1.646 -7.149 1.00 86.44 107 GLU A CA 1
ATOM 869 C C . GLU A 1 107 ? 0.263 0.275 -6.827 1.00 86.44 107 GLU A C 1
ATOM 871 O O . GLU A 1 107 ? -0.809 0.181 -6.229 1.00 86.44 107 GLU A O 1
ATOM 876 N N . SER A 1 108 ? 1.000 -0.795 -7.136 1.00 85.56 108 SER A N 1
ATOM 877 C CA . SER A 1 108 ? 0.561 -2.149 -6.820 1.00 85.56 108 SER A CA 1
ATOM 878 C C . SER A 1 108 ? 0.365 -2.373 -5.321 1.00 85.56 108 SER A C 1
ATOM 880 O O . SER A 1 108 ? -0.638 -2.967 -4.920 1.00 85.56 108 SER A O 1
ATOM 882 N N . ALA A 1 109 ? 1.284 -1.888 -4.483 1.00 90.06 109 ALA A N 1
ATOM 883 C CA . ALA A 1 109 ? 1.156 -2.005 -3.033 1.00 90.06 109 ALA A CA 1
ATOM 884 C C . ALA A 1 109 ? -0.043 -1.204 -2.494 1.00 90.06 109 ALA A C 1
ATOM 886 O O . ALA A 1 109 ? -0.764 -1.692 -1.622 1.00 90.06 109 ALA A O 1
ATOM 887 N N . LEU A 1 110 ? -0.299 -0.011 -3.041 1.00 89.31 110 LEU A N 1
ATOM 888 C CA . LEU A 1 110 ? -1.450 0.824 -2.685 1.00 89.31 110 LEU A CA 1
ATOM 889 C C . LEU A 1 110 ? -2.779 0.162 -3.074 1.00 89.31 110 LEU A C 1
ATOM 891 O O . LEU A 1 110 ? -3.708 0.129 -2.268 1.00 89.31 110 LEU A O 1
ATOM 895 N N . ILE A 1 111 ? -2.861 -0.421 -4.272 1.00 86.25 111 ILE A N 1
ATOM 896 C CA . ILE A 1 111 ? -4.041 -1.169 -4.729 1.00 86.25 111 ILE A CA 1
ATOM 897 C C . ILE A 1 111 ? -4.298 -2.367 -3.812 1.00 86.25 111 ILE A C 1
ATOM 899 O O . ILE A 1 111 ? -5.432 -2.582 -3.384 1.00 86.25 111 ILE A O 1
ATOM 903 N N . TYR A 1 112 ? -3.253 -3.122 -3.464 1.00 85.31 112 TYR A N 1
ATOM 904 C CA . TYR A 1 112 ? -3.376 -4.267 -2.560 1.00 85.31 112 TYR A CA 1
ATOM 905 C C . TYR A 1 112 ? -3.826 -3.836 -1.161 1.00 85.31 112 TYR A C 1
ATOM 907 O O . TYR A 1 112 ? -4.643 -4.518 -0.546 1.00 85.31 112 TYR A O 1
ATOM 915 N N . ALA A 1 113 ? -3.358 -2.683 -0.676 1.00 88.06 113 ALA A N 1
ATOM 916 C CA . ALA A 1 113 ? -3.814 -2.121 0.589 1.00 88.06 113 ALA A CA 1
ATOM 917 C C . ALA A 1 113 ? -5.296 -1.756 0.573 1.00 88.06 113 ALA A C 1
ATOM 919 O O . ALA A 1 113 ? -6.031 -2.149 1.478 1.00 88.06 113 ALA A O 1
ATOM 920 N N . LEU A 1 114 ? -5.750 -1.053 -0.463 1.00 84.88 114 LEU A N 1
ATOM 921 C CA . LEU A 1 114 ? -7.158 -0.689 -0.605 1.00 84.88 114 LEU A CA 1
ATOM 922 C C . LEU A 1 114 ? -8.053 -1.928 -0.731 1.00 84.88 114 LEU A C 1
ATOM 924 O O . LEU A 1 114 ? -9.089 -1.994 -0.073 1.00 84.88 114 LEU A O 1
ATOM 928 N N . ALA A 1 115 ? -7.628 -2.930 -1.505 1.00 83.12 115 ALA A N 1
ATOM 929 C CA . ALA A 1 115 ? -8.350 -4.192 -1.635 1.00 83.12 115 ALA A CA 1
ATOM 930 C C . ALA A 1 115 ? -8.445 -4.939 -0.296 1.00 83.12 115 ALA A C 1
ATOM 932 O O . ALA A 1 115 ? -9.538 -5.322 0.111 1.00 83.12 115 ALA A O 1
ATOM 933 N N . TYR A 1 116 ? -7.333 -5.070 0.435 1.00 81.25 116 TYR A N 1
ATOM 934 C CA . TYR A 1 116 ? -7.317 -5.707 1.753 1.00 81.25 116 TYR A CA 1
ATOM 935 C C . TYR A 1 116 ? -8.235 -4.989 2.751 1.00 81.25 116 TYR A C 1
ATOM 937 O O . TYR A 1 116 ? -8.983 -5.629 3.487 1.00 81.25 116 TYR A O 1
ATOM 945 N N . ILE A 1 117 ? -8.217 -3.655 2.770 1.00 79.38 117 ILE A N 1
ATOM 946 C CA . ILE A 1 117 ? -9.084 -2.874 3.657 1.00 79.38 117 ILE A CA 1
ATOM 947 C C . ILE A 1 117 ? -10.56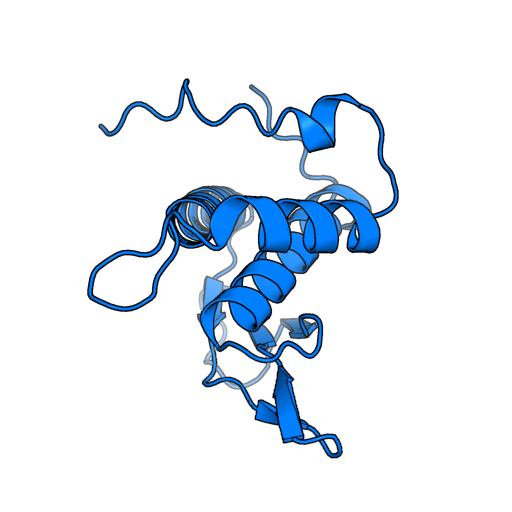5 -3.070 3.296 1.00 79.38 117 ILE A C 1
ATOM 949 O O . ILE A 1 117 ? -11.394 -3.268 4.186 1.00 79.38 117 ILE A O 1
ATOM 953 N N . ASN A 1 118 ? -10.900 -3.060 2.007 1.00 78.00 118 ASN A N 1
ATOM 954 C CA . ASN A 1 118 ? -12.267 -3.276 1.545 1.00 78.00 118 ASN A CA 1
ATOM 955 C C . ASN A 1 118 ? -12.768 -4.695 1.874 1.00 78.00 118 ASN A C 1
ATOM 957 O O . ASN A 1 118 ? -13.842 -4.854 2.446 1.00 78.00 118 ASN A O 1
ATOM 961 N N . GLU A 1 119 ? -11.979 -5.726 1.559 1.00 75.44 119 GLU A N 1
ATOM 962 C CA . GLU A 1 119 ? -12.394 -7.131 1.679 1.00 75.44 119 GLU A CA 1
ATOM 963 C C . GLU A 1 119 ? -12.300 -7.681 3.106 1.00 75.44 119 GLU A C 1
ATOM 965 O O . GLU A 1 119 ? -13.184 -8.413 3.548 1.00 75.44 119 GLU A O 1
ATOM 970 N N . VAL A 1 120 ? -11.226 -7.357 3.831 1.00 70.69 120 VAL A N 1
ATOM 971 C CA . VAL A 1 120 ? -10.910 -7.983 5.126 1.00 70.69 120 VAL A CA 1
ATOM 972 C C . VAL A 1 120 ? -11.345 -7.110 6.294 1.00 70.69 120 VAL A C 1
ATOM 974 O O . VAL A 1 120 ? -11.868 -7.621 7.283 1.00 70.69 120 VAL A O 1
ATOM 977 N N . ILE A 1 121 ? -11.140 -5.794 6.198 1.00 69.50 121 ILE A N 1
ATOM 978 C CA . ILE A 1 121 ? -11.539 -4.859 7.263 1.00 69.50 121 ILE A CA 1
ATOM 979 C C . ILE A 1 121 ? -13.023 -4.472 7.122 1.00 69.50 121 ILE A C 1
ATOM 981 O O . ILE A 1 121 ? -13.631 -4.027 8.095 1.00 69.50 121 ILE A O 1
ATOM 985 N N . GLY A 1 122 ? -13.634 -4.715 5.956 1.00 62.50 122 GLY A N 1
ATOM 986 C CA . GLY A 1 122 ? -15.059 -4.481 5.717 1.00 62.50 122 GLY A CA 1
ATOM 987 C C . GLY A 1 122 ? -15.416 -2.999 5.645 1.00 62.50 122 GLY A C 1
ATOM 988 O O . GLY A 1 122 ? -16.531 -2.613 5.995 1.00 62.50 122 GLY A O 1
ATOM 989 N N . PHE A 1 123 ? -14.465 -2.151 5.243 1.00 58.00 123 PHE A N 1
ATOM 990 C CA . PHE A 1 123 ? -14.718 -0.726 5.084 1.00 58.00 123 PHE A CA 1
ATOM 991 C C . PHE A 1 123 ? -15.394 -0.462 3.736 1.00 58.00 123 PHE A C 1
ATOM 993 O O . PHE A 1 123 ? -14.728 -0.323 2.713 1.00 58.00 123 PHE A O 1
ATOM 1000 N N . THR A 1 124 ? -16.722 -0.372 3.733 1.00 54.44 124 THR A N 1
ATOM 1001 C CA . THR A 1 124 ? -17.457 0.222 2.614 1.00 54.44 124 THR A CA 1
ATOM 1002 C C . THR A 1 124 ? -17.247 1.730 2.636 1.00 54.44 124 THR A C 1
ATOM 1004 O O . THR A 1 124 ? -17.651 2.401 3.584 1.00 54.44 124 THR A O 1
ATOM 1007 N N . LEU A 1 125 ? -16.622 2.262 1.583 1.00 50.66 125 LEU A N 1
ATOM 1008 C CA . LEU A 1 125 ? -16.655 3.691 1.289 1.00 50.66 125 LEU A CA 1
ATOM 1009 C C . LEU A 1 125 ? -18.122 4.074 1.062 1.00 50.66 125 LEU A C 1
ATOM 1011 O O . LEU A 1 125 ? -18.673 3.800 -0.003 1.00 50.66 125 LEU A O 1
ATOM 1015 N N . GLU A 1 126 ? -18.773 4.647 2.073 1.00 37.34 126 GLU A N 1
ATOM 1016 C CA . GLU A 1 126 ? -20.068 5.295 1.881 1.00 37.34 126 GLU A CA 1
ATOM 1017 C C . GLU A 1 126 ? -19.831 6.535 1.010 1.00 37.34 126 GLU A C 1
ATOM 1019 O O . GLU A 1 126 ? -19.290 7.542 1.468 1.00 37.34 126 GLU A O 1
ATOM 1024 N N . THR A 1 127 ? -20.141 6.400 -0.282 1.00 34.81 127 THR A N 1
ATOM 1025 C CA . THR A 1 127 ? -20.193 7.490 -1.268 1.00 34.81 127 THR A CA 1
ATOM 1026 C C . THR A 1 127 ? -21.406 8.376 -1.062 1.00 34.81 127 THR A C 1
ATOM 1028 O O . THR A 1 127 ? -22.504 7.797 -0.881 1.00 34.81 127 THR A O 1
#

Sequence (127 aa):
MPDFSYFRIKALEEGESNVTRTNERLCQLNQHDMDVFGQTFAEMSFHAILAHVLNVLNYSYTDGNPIRTRDFKLQAHLTFYRPFQLKSSPVFEIYGSACDRPCEALESALIYALAYINEVIGFTLET

Secondary structure (DSSP, 8-state):
----TT---HHHHTT---HHHHHHHHHHHHTT-B-TTS-BHHHHHHHHHHHHHHHHHT-EEEEPPPEEPTTS-EEEEEEEE-TTS-TTS-SEEEEEEEESSHHHHHHHHHHHHHHHIIIII------

pLDDT: mean 71.52, std 18.18, range [28.78, 91.5]

Organism: Setaria italica (NCBI:txid4555)

Foldseek 3Di:
DDDCVVPPLVVVVVVPPPLPVSLVVVLVVQPVQADPVRAHPLLVVLVVVLVVLCVVVQKDKDKDQFDQDPVRFTKTKIFMDHPPPDPPDTPDMFIFDGHNDRNSNSSRSSSRSVSCCCPPVVDDPPD